Protein AF-A0A7V9BVZ5-F1 (afdb_monomer_lite)

Sequence (86 aa):
MTNTTYGALDVEPVSHWAPFDVRRPLIYDLAGARLDRLNALREPLTGVELGAYDRRILDWLANWDTPTIGTIASLLHRARVAGGAR

Foldseek 3Di:
DDDPPPVPVVDQPDDPFDLPDPPPPPPPPLVNQLVSLLVLQCRLCPPPDDDPVNNVVSSVCSNDHSVVSSVNSSVSNVVSVVVDPD

pLDDT: mean 75.32, std 21.09, range [31.16, 97.5]

Secondary structure (DSSP, 8-state):
------TTTSS----SSSSS---PPPTT-HHHHHHHHHHHHHGGGTT----HHHHHHHHHHTTS-HHHHHHHHHHHHHHHHHT---

Structure (mmCIF, N/CA/C/O backbone):
data_AF-A0A7V9BVZ5-F1
#
_entry.id   AF-A0A7V9BVZ5-F1
#
loop_
_atom_site.group_PDB
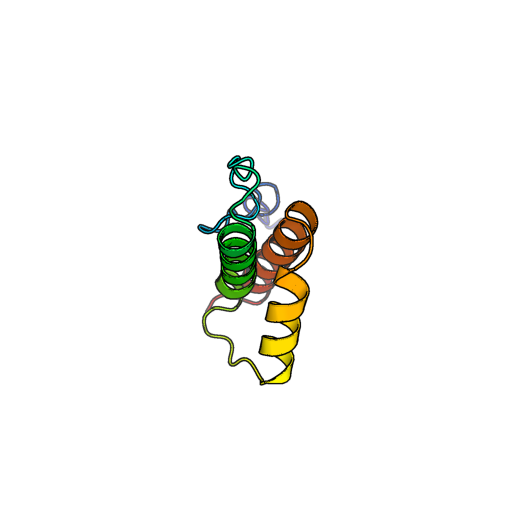_atom_site.id
_atom_site.type_symbol
_atom_site.label_atom_id
_atom_site.label_alt_id
_atom_site.label_comp_id
_atom_site.label_asym_id
_atom_site.label_entity_id
_atom_site.label_seq_id
_atom_site.pdbx_PDB_ins_code
_atom_site.Cartn_x
_atom_site.Cartn_y
_atom_site.Cartn_z
_atom_site.occupancy
_atom_site.B_iso_or_equiv
_atom_site.auth_seq_id
_atom_site.auth_comp_id
_atom_site.auth_asym_id
_atom_site.auth_atom_id
_atom_site.pdbx_PDB_model_num
ATOM 1 N N . MET A 1 1 ? -1.569 19.262 32.492 1.00 32.12 1 MET A N 1
ATOM 2 C CA . MET A 1 1 ? -1.406 19.395 31.029 1.00 32.12 1 MET A CA 1
ATOM 3 C C . MET A 1 1 ? -0.512 18.261 30.563 1.00 32.12 1 MET A C 1
ATOM 5 O O . MET A 1 1 ? 0.689 18.310 30.781 1.00 32.12 1 MET A O 1
ATOM 9 N N . THR A 1 2 ? -1.107 17.184 30.058 1.00 32.94 2 THR A N 1
ATOM 10 C CA . THR A 1 2 ? -0.389 15.993 29.594 1.00 32.94 2 THR A CA 1
ATOM 11 C C . THR A 1 2 ? 0.263 16.292 28.250 1.00 32.94 2 THR A C 1
ATOM 13 O O . THR A 1 2 ? -0.407 16.466 27.234 1.00 32.94 2 THR A O 1
ATOM 16 N N . ASN A 1 3 ? 1.588 16.400 28.279 1.00 31.16 3 ASN A N 1
ATOM 17 C CA . ASN A 1 3 ? 2.441 16.542 27.111 1.00 31.16 3 ASN A CA 1
ATOM 18 C C . ASN A 1 3 ? 2.348 15.245 26.291 1.00 31.16 3 ASN A C 1
ATOM 20 O O . ASN A 1 3 ? 2.999 14.253 26.609 1.00 31.16 3 ASN A O 1
ATOM 24 N N . THR A 1 4 ? 1.455 15.227 25.300 1.00 36.03 4 THR A N 1
ATOM 25 C CA . THR A 1 4 ? 1.349 14.132 24.331 1.00 36.03 4 THR A CA 1
ATOM 26 C C . THR A 1 4 ? 2.534 14.285 23.394 1.00 36.03 4 THR A C 1
ATOM 28 O O . THR A 1 4 ? 2.544 15.152 22.526 1.00 36.03 4 THR A O 1
ATOM 31 N N . THR A 1 5 ? 3.587 13.517 23.642 1.00 38.62 5 THR A N 1
ATOM 32 C CA . THR A 1 5 ? 4.820 13.555 22.863 1.00 38.62 5 THR A CA 1
ATOM 33 C C . THR A 1 5 ? 4.531 13.046 21.447 1.00 38.62 5 THR A C 1
ATOM 35 O O . THR A 1 5 ? 4.540 11.846 21.200 1.00 38.62 5 THR A O 1
ATOM 38 N N . TYR A 1 6 ? 4.284 13.957 20.503 1.00 42.44 6 TYR A N 1
ATOM 39 C CA . TYR A 1 6 ? 4.116 13.687 19.064 1.00 42.44 6 TYR A CA 1
ATOM 40 C C . TYR A 1 6 ? 5.426 13.274 18.354 1.00 42.44 6 TYR A C 1
ATOM 42 O O . TYR A 1 6 ? 5.538 13.373 17.136 1.00 42.44 6 TYR A O 1
ATOM 50 N N . GLY A 1 7 ? 6.417 12.762 19.092 1.00 39.81 7 GLY A N 1
ATOM 51 C CA . GLY A 1 7 ? 7.782 12.499 18.617 1.00 39.81 7 GLY A CA 1
ATOM 52 C C . GLY A 1 7 ? 7.930 11.399 17.556 1.00 39.81 7 GLY A C 1
ATOM 53 O O . GLY A 1 7 ? 9.052 11.072 17.193 1.00 39.81 7 GLY A O 1
ATOM 54 N N . ALA A 1 8 ? 6.826 10.834 17.061 1.00 51.28 8 ALA A N 1
ATOM 55 C CA . ALA A 1 8 ? 6.800 9.825 16.001 1.00 51.28 8 ALA A CA 1
ATOM 56 C C . ALA A 1 8 ? 6.013 10.258 14.744 1.00 51.28 8 ALA A C 1
ATOM 58 O O . ALA A 1 8 ? 5.913 9.472 13.807 1.00 51.28 8 ALA A O 1
ATOM 59 N N . LEU A 1 9 ? 5.426 11.466 14.708 1.00 46.47 9 LEU A N 1
ATOM 60 C CA . LEU A 1 9 ? 4.696 11.958 13.525 1.00 46.47 9 LEU A CA 1
ATOM 61 C C . LEU A 1 9 ? 5.545 12.859 12.617 1.00 46.47 9 LEU A C 1
ATOM 63 O O . LEU A 1 9 ? 5.282 12.899 11.418 1.00 46.47 9 LEU A O 1
ATOM 67 N N . ASP A 1 10 ? 6.566 13.520 13.172 1.00 47.06 10 ASP A N 1
ATOM 68 C CA . ASP A 1 10 ? 7.500 14.384 12.428 1.00 47.06 10 ASP A CA 1
ATOM 69 C C . ASP A 1 10 ? 8.670 13.601 11.799 1.00 47.06 10 ASP A C 1
ATOM 71 O O . ASP A 1 10 ? 9.449 14.146 11.019 1.00 47.06 10 ASP A O 1
ATOM 75 N N . VAL A 1 11 ? 8.799 12.313 12.136 1.00 52.62 11 VAL A N 1
ATOM 76 C CA . VAL A 1 11 ? 9.771 11.383 11.553 1.00 52.62 11 VAL A CA 1
ATOM 77 C C . VAL A 1 11 ? 8.991 10.383 10.708 1.00 52.62 11 VAL A C 1
ATOM 79 O O . VAL A 1 11 ? 8.145 9.655 11.227 1.00 52.62 11 VAL A O 1
ATOM 82 N N . GLU A 1 12 ? 9.234 10.367 9.396 1.00 50.09 12 GLU A N 1
ATOM 83 C CA . GLU A 1 12 ? 8.551 9.436 8.497 1.00 50.09 12 GLU A CA 1
ATOM 84 C C . GLU A 1 12 ? 8.848 7.979 8.898 1.00 50.09 12 GLU A C 1
ATOM 86 O O . GLU A 1 12 ? 10.015 7.634 9.108 1.00 50.09 12 GLU A O 1
ATOM 91 N N . PRO A 1 13 ? 7.829 7.100 9.013 1.00 51.72 13 PRO A N 1
ATOM 92 C CA . PRO A 1 13 ? 8.068 5.680 9.220 1.00 51.72 13 PRO A CA 1
ATOM 93 C C . PRO A 1 13 ? 8.764 5.114 7.980 1.00 51.72 13 PRO A C 1
ATOM 95 O O . PRO A 1 13 ? 8.157 4.962 6.921 1.00 51.72 13 PRO A O 1
ATOM 98 N N . VAL A 1 14 ? 10.054 4.825 8.122 1.00 55.22 14 VAL A N 1
ATOM 99 C CA . VAL A 1 14 ? 10.880 4.231 7.072 1.00 55.22 14 VAL A CA 1
ATOM 100 C C . VAL A 1 14 ? 10.557 2.741 7.044 1.00 55.22 14 VAL A C 1
ATOM 102 O O . VAL A 1 14 ? 10.912 2.023 7.979 1.00 55.22 14 VAL A O 1
ATOM 105 N N . SER A 1 15 ? 9.839 2.271 6.023 1.00 52.25 15 SER A N 1
ATOM 106 C CA . SER A 1 15 ? 9.710 0.822 5.835 1.00 52.25 15 SER A CA 1
ATOM 107 C C . SER A 1 15 ? 11.082 0.235 5.469 1.00 52.25 15 SER A C 1
ATOM 109 O O . SER A 1 15 ? 11.980 0.935 4.998 1.00 52.25 15 SER A O 1
ATOM 111 N N . HIS A 1 16 ? 11.309 -1.038 5.776 1.00 55.19 16 HI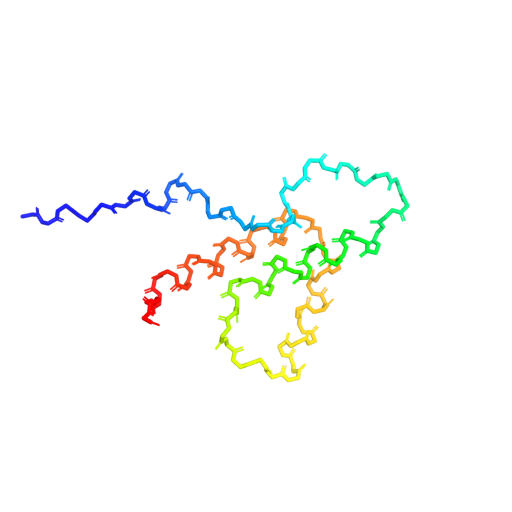S A N 1
ATOM 112 C CA . HIS A 1 16 ? 12.597 -1.678 5.493 1.00 55.19 16 HIS A CA 1
ATOM 113 C C . HIS A 1 16 ? 12.773 -1.993 3.993 1.00 55.19 16 HIS A C 1
ATOM 115 O O . HIS A 1 16 ? 13.891 -2.189 3.514 1.00 55.19 16 HIS A O 1
ATOM 121 N N . TRP A 1 17 ? 11.671 -2.026 3.239 1.00 46.38 17 TRP A N 1
ATOM 122 C CA . TRP A 1 17 ? 11.642 -2.289 1.801 1.00 46.38 17 TRP A CA 1
ATOM 123 C C . TRP A 1 17 ? 11.443 -1.004 1.013 1.00 46.38 17 TRP A C 1
ATOM 125 O O . TRP A 1 17 ? 10.712 -0.114 1.423 1.00 46.38 17 TRP A O 1
ATOM 135 N N . ALA A 1 18 ? 12.073 -0.899 -0.149 1.00 52.81 18 ALA A N 1
ATOM 136 C CA . ALA A 1 18 ? 12.031 0.322 -0.930 1.00 52.81 18 ALA A CA 1
ATOM 137 C C . ALA A 1 18 ? 10.664 0.587 -1.592 1.00 52.81 18 ALA A C 1
ATOM 139 O O . ALA A 1 18 ? 10.232 -0.123 -2.493 1.00 52.81 18 ALA A O 1
ATOM 140 N N . PRO A 1 19 ? 10.066 1.738 -1.299 1.00 50.75 19 PRO A N 1
ATOM 141 C CA . PRO A 1 19 ? 9.687 2.726 -2.288 1.00 50.75 19 PRO A CA 1
ATOM 142 C C . PRO A 1 19 ? 10.479 4.027 -2.057 1.00 50.75 19 PRO A C 1
ATOM 144 O O . PRO A 1 19 ? 10.161 5.054 -2.629 1.00 50.75 19 PRO A O 1
ATOM 147 N N . PHE A 1 20 ? 11.506 4.021 -1.210 1.00 54.06 20 PHE A N 1
ATOM 148 C CA . PHE A 1 20 ? 12.347 5.194 -0.909 1.00 54.06 20 PHE A CA 1
ATOM 149 C C . PHE A 1 20 ? 13.825 4.957 -1.236 1.00 54.06 20 PHE A C 1
ATOM 151 O O . PHE A 1 20 ? 14.655 5.836 -1.018 1.00 54.06 20 PHE A O 1
ATOM 158 N N . ASP A 1 21 ? 14.170 3.784 -1.775 1.00 51.56 21 ASP A N 1
ATOM 159 C CA . ASP A 1 21 ? 15.542 3.498 -2.183 1.00 51.56 21 ASP A CA 1
ATOM 160 C C . ASP A 1 21 ? 15.905 4.313 -3.430 1.00 51.56 21 ASP A C 1
ATOM 162 O O . ASP A 1 21 ? 15.177 4.381 -4.423 1.00 51.56 21 ASP A O 1
ATOM 166 N N . VAL A 1 22 ? 17.073 4.938 -3.332 1.00 49.41 22 VAL A N 1
ATOM 167 C CA . VAL A 1 22 ? 17.741 5.792 -4.314 1.00 49.41 22 VAL A CA 1
ATOM 168 C C . VAL A 1 22 ? 18.262 4.994 -5.508 1.00 49.41 22 VAL A C 1
ATOM 170 O O . VAL A 1 22 ? 18.873 5.578 -6.408 1.00 49.41 22 VAL A O 1
ATOM 173 N N . ARG A 1 23 ? 18.039 3.669 -5.538 1.00 48.78 23 ARG A N 1
ATOM 174 C CA . ARG A 1 23 ? 18.145 2.848 -6.745 1.00 48.78 23 ARG A CA 1
ATOM 175 C C . ARG A 1 23 ? 17.334 3.512 -7.859 1.00 48.78 23 ARG A C 1
ATOM 177 O O . ARG A 1 23 ? 16.158 3.222 -8.056 1.00 48.78 23 ARG A O 1
ATOM 184 N N . ARG A 1 24 ? 17.986 4.373 -8.656 1.00 51.94 24 ARG A N 1
ATOM 185 C CA . ARG A 1 24 ? 17.590 4.576 -10.049 1.00 51.94 24 ARG A CA 1
ATOM 186 C C . ARG A 1 24 ? 17.506 3.165 -10.603 1.00 51.94 24 ARG A C 1
ATOM 188 O O . ARG A 1 24 ? 18.543 2.497 -10.600 1.00 51.94 24 ARG A O 1
ATOM 195 N N . PRO A 1 25 ? 16.329 2.696 -11.042 1.00 53.91 25 PRO A N 1
ATOM 196 C CA . PRO A 1 25 ? 16.289 1.457 -11.778 1.00 53.91 25 PRO A CA 1
ATOM 197 C C . PRO A 1 25 ? 17.324 1.617 -12.891 1.00 53.91 25 PRO A C 1
ATOM 199 O O . PRO A 1 25 ? 17.222 2.538 -13.709 1.00 53.91 25 PRO A O 1
ATOM 202 N N . LEU A 1 26 ? 18.355 0.767 -12.913 1.00 54.22 26 LEU A N 1
ATOM 203 C CA . LEU A 1 26 ? 18.958 0.452 -14.200 1.00 54.22 26 LEU A CA 1
ATOM 204 C C . LEU A 1 26 ? 17.754 0.078 -15.061 1.00 54.22 26 LEU A C 1
ATOM 206 O O . LEU A 1 26 ? 16.928 -0.700 -14.589 1.00 54.22 26 LEU A O 1
ATOM 210 N N . ILE A 1 27 ? 17.614 0.714 -16.227 1.00 55.06 27 ILE A N 1
ATOM 211 C CA . ILE A 1 27 ? 16.400 0.868 -17.064 1.00 55.06 27 ILE A CA 1
ATOM 212 C C . ILE A 1 27 ? 15.573 -0.432 -17.284 1.00 55.06 27 ILE A C 1
ATOM 214 O O . ILE A 1 27 ? 14.458 -0.393 -17.792 1.00 55.06 27 ILE A O 1
ATOM 218 N N . TYR A 1 28 ? 16.079 -1.581 -16.845 1.00 59.38 28 TYR A N 1
ATOM 219 C CA . TYR A 1 28 ? 15.601 -2.930 -17.076 1.00 59.38 28 TYR A CA 1
ATOM 220 C C . TYR A 1 28 ? 15.014 -3.659 -15.844 1.00 59.38 28 TYR A C 1
ATOM 222 O O . TYR A 1 28 ? 14.362 -4.678 -16.053 1.00 59.38 28 TYR A O 1
ATOM 230 N N . ASP A 1 29 ? 15.162 -3.189 -14.592 1.00 80.06 29 ASP A N 1
ATOM 231 C CA . ASP A 1 29 ? 14.616 -3.914 -13.415 1.00 80.06 29 ASP A CA 1
ATOM 232 C C . ASP A 1 29 ? 13.232 -3.422 -12.950 1.00 80.06 29 ASP A C 1
ATOM 234 O O . ASP A 1 29 ? 13.006 -3.018 -11.806 1.00 80.06 29 ASP A O 1
ATOM 238 N N . LEU A 1 30 ? 12.267 -3.438 -13.869 1.00 79.25 30 LEU A N 1
ATOM 239 C CA . LEU A 1 30 ? 10.877 -3.084 -13.556 1.00 79.25 30 LEU A CA 1
ATOM 240 C C . LEU A 1 30 ? 10.196 -4.132 -12.662 1.00 79.25 30 LEU A C 1
ATOM 242 O O . LEU A 1 30 ? 9.313 -3.792 -11.873 1.00 79.25 30 LEU A O 1
ATOM 246 N N . ALA A 1 31 ? 10.606 -5.398 -12.775 1.00 85.88 31 ALA A N 1
ATOM 247 C CA . ALA A 1 31 ? 10.066 -6.490 -11.973 1.00 85.88 31 ALA A CA 1
ATOM 248 C C . ALA A 1 31 ? 10.503 -6.381 -10.505 1.00 85.88 31 ALA A C 1
ATOM 250 O O . ALA A 1 31 ? 9.653 -6.490 -9.618 1.00 85.88 31 ALA A O 1
ATOM 251 N N . GLY A 1 32 ? 11.784 -6.095 -10.250 1.00 84.88 32 GLY A N 1
ATOM 252 C CA . GLY A 1 32 ? 12.310 -5.816 -8.916 1.00 84.88 32 GLY A CA 1
ATOM 253 C C . GLY A 1 32 ? 11.676 -4.570 -8.309 1.00 84.88 32 GLY A C 1
ATOM 254 O O . GLY A 1 32 ? 11.176 -4.631 -7.190 1.00 84.88 32 GLY A O 1
ATOM 255 N N . ALA A 1 33 ? 11.546 -3.483 -9.078 1.00 82.88 33 ALA A N 1
ATOM 256 C CA . ALA A 1 33 ? 10.869 -2.272 -8.605 1.00 82.88 33 ALA A CA 1
ATOM 257 C C . ALA A 1 33 ? 9.398 -2.520 -8.210 1.00 82.88 33 ALA A C 1
ATOM 259 O O . ALA A 1 33 ? 8.926 -2.000 -7.198 1.00 82.88 33 ALA A O 1
ATOM 260 N N . ARG A 1 34 ? 8.660 -3.332 -8.982 1.00 89.88 34 ARG A N 1
ATOM 261 C CA . ARG A 1 34 ? 7.286 -3.735 -8.638 1.00 89.88 34 ARG A CA 1
ATOM 262 C C . ARG A 1 34 ? 7.249 -4.596 -7.374 1.00 89.88 34 ARG A C 1
ATOM 264 O O . ARG A 1 34 ? 6.357 -4.415 -6.548 1.00 89.88 34 ARG A O 1
ATOM 271 N N . LEU A 1 35 ? 8.182 -5.537 -7.230 1.00 90.69 35 LEU A N 1
ATOM 272 C CA . LEU A 1 35 ? 8.268 -6.401 -6.054 1.00 90.69 35 LEU A CA 1
ATOM 273 C C . LEU A 1 35 ? 8.575 -5.594 -4.788 1.00 90.69 35 LEU A C 1
ATOM 275 O O . LEU A 1 35 ? 7.908 -5.790 -3.775 1.00 90.69 35 LEU A O 1
ATOM 279 N N . ASP A 1 36 ? 9.511 -4.650 -4.864 1.00 87.25 36 ASP A N 1
ATOM 280 C CA . ASP A 1 36 ? 9.864 -3.760 -3.757 1.00 87.25 36 ASP A CA 1
ATOM 281 C C . ASP A 1 36 ? 8.648 -2.922 -3.317 1.00 87.25 36 ASP A C 1
ATOM 283 O O . ASP A 1 36 ? 8.301 -2.903 -2.134 1.00 87.25 36 ASP A O 1
ATOM 287 N N . ARG A 1 37 ? 7.894 -2.353 -4.271 1.00 89.69 37 ARG A N 1
ATOM 288 C CA . ARG A 1 37 ? 6.625 -1.650 -3.994 1.00 89.69 37 ARG A CA 1
ATOM 289 C C . ARG A 1 37 ? 5.574 -2.552 -3.351 1.00 89.69 37 ARG A C 1
ATOM 291 O O . ARG A 1 37 ? 4.893 -2.136 -2.415 1.00 89.69 37 ARG A O 1
ATOM 298 N N . LEU A 1 38 ? 5.427 -3.785 -3.838 1.00 94.88 38 LEU A N 1
ATOM 299 C CA . LEU A 1 38 ? 4.491 -4.747 -3.259 1.00 94.88 38 LEU A CA 1
ATOM 300 C C . LEU A 1 38 ? 4.883 -5.106 -1.819 1.00 94.88 38 LEU A C 1
ATOM 302 O O . LEU A 1 38 ? 4.015 -5.188 -0.952 1.00 94.88 38 LEU A O 1
ATOM 306 N N . ASN A 1 39 ? 6.175 -5.291 -1.549 1.00 92.81 39 ASN A N 1
ATOM 307 C CA . ASN A 1 39 ? 6.684 -5.572 -0.208 1.00 92.81 39 ASN A CA 1
ATOM 308 C C . ASN A 1 39 ? 6.454 -4.389 0.739 1.00 92.81 39 ASN A C 1
ATOM 310 O O . ASN A 1 39 ? 5.958 -4.596 1.846 1.00 92.81 39 ASN A O 1
ATOM 314 N N . ALA A 1 40 ? 6.699 -3.162 0.277 1.00 89.75 40 ALA A N 1
ATOM 315 C CA . ALA A 1 40 ? 6.450 -1.943 1.041 1.00 89.75 40 ALA A CA 1
ATOM 316 C C . ALA A 1 40 ? 4.979 -1.777 1.450 1.00 89.75 40 ALA A C 1
ATOM 318 O O . ALA A 1 40 ? 4.681 -1.378 2.571 1.00 89.75 40 ALA A O 1
ATOM 319 N N . LEU A 1 41 ? 4.037 -2.127 0.566 1.00 93.94 41 LEU A N 1
ATOM 320 C CA . LEU A 1 41 ? 2.609 -2.111 0.898 1.00 93.94 41 LEU A CA 1
ATOM 321 C C . LEU A 1 41 ? 2.211 -3.216 1.889 1.00 93.94 41 LEU A C 1
ATOM 323 O O . LEU A 1 41 ? 1.285 -3.033 2.678 1.00 93.94 41 LEU A O 1
ATOM 327 N N . ARG A 1 42 ? 2.873 -4.379 1.838 1.00 94.81 42 ARG A N 1
ATOM 328 C CA . ARG A 1 42 ? 2.549 -5.540 2.686 1.00 94.81 42 ARG A CA 1
ATOM 329 C C . ARG A 1 42 ? 3.123 -5.426 4.091 1.00 94.81 42 ARG A C 1
ATOM 331 O O . ARG A 1 42 ? 2.497 -5.916 5.026 1.00 94.81 42 ARG A O 1
ATOM 338 N N . GLU A 1 43 ? 4.272 -4.778 4.248 1.00 91.25 43 GLU A N 1
ATOM 339 C CA . GLU A 1 43 ? 4.951 -4.596 5.533 1.00 91.25 43 GLU A CA 1
ATOM 340 C C . GLU A 1 43 ? 4.034 -4.040 6.646 1.00 91.25 43 GLU A C 1
ATOM 342 O O . GLU A 1 43 ? 3.869 -4.731 7.659 1.00 91.25 43 GLU A O 1
ATOM 347 N N . PRO A 1 44 ? 3.343 -2.891 6.483 1.00 91.19 44 PRO A N 1
ATOM 348 C CA . PRO A 1 44 ? 2.446 -2.365 7.517 1.00 91.19 44 PRO A CA 1
ATOM 349 C C . PRO A 1 44 ? 1.205 -3.240 7.765 1.00 91.19 44 PRO A C 1
ATOM 351 O O . PRO A 1 44 ? 0.587 -3.159 8.830 1.00 91.19 44 PRO A O 1
ATOM 354 N N . LEU A 1 45 ? 0.847 -4.103 6.810 1.00 93.38 45 LEU A N 1
ATOM 355 C CA . LEU A 1 45 ? -0.290 -5.024 6.887 1.00 93.38 45 LEU A CA 1
ATOM 356 C C . LEU A 1 45 ? 0.082 -6.383 7.502 1.00 93.38 45 LEU A C 1
ATOM 358 O O . LEU A 1 45 ? -0.751 -7.286 7.558 1.00 93.38 45 LEU A O 1
ATOM 362 N N . THR A 1 46 ? 1.313 -6.553 7.986 1.00 92.12 46 THR A N 1
ATOM 363 C CA . THR A 1 46 ? 1.740 -7.796 8.639 1.00 92.12 46 THR A CA 1
ATOM 364 C C . THR A 1 46 ? 0.821 -8.140 9.819 1.00 92.12 46 THR A C 1
ATOM 366 O O . THR A 1 46 ? 0.559 -7.311 10.696 1.00 92.12 46 THR A O 1
ATOM 369 N N . GLY A 1 47 ? 0.318 -9.378 9.832 1.00 91.38 47 GLY A N 1
ATOM 370 C CA . GLY A 1 47 ? -0.636 -9.871 10.831 1.00 91.38 47 GLY A CA 1
ATOM 371 C C . GLY A 1 47 ? -2.107 -9.544 10.542 1.00 91.38 47 GLY A C 1
ATOM 372 O O . GLY A 1 47 ? -2.968 -9.990 11.290 1.00 91.38 47 GLY A O 1
ATOM 373 N N . VAL A 1 48 ? -2.411 -8.807 9.469 1.00 93.00 48 VAL A N 1
ATOM 374 C CA . VAL A 1 48 ? -3.785 -8.603 8.989 1.00 93.00 48 VAL A CA 1
ATOM 375 C C . VAL A 1 48 ? -4.157 -9.744 8.042 1.00 93.00 48 VAL A C 1
ATOM 377 O O . VAL A 1 48 ? -3.419 -10.048 7.101 1.00 93.00 48 VAL A O 1
ATOM 380 N N . GLU A 1 49 ? -5.308 -10.380 8.266 1.00 95.00 49 GLU A N 1
ATOM 381 C CA . GLU A 1 49 ? -5.850 -11.356 7.322 1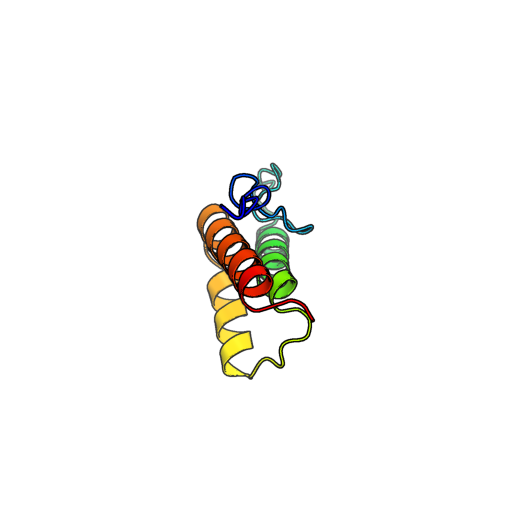.00 95.00 49 GLU A CA 1
ATOM 382 C C . GLU A 1 49 ? -6.361 -10.631 6.070 1.00 95.00 49 GLU A C 1
ATOM 384 O O . GLU A 1 49 ? -7.334 -9.884 6.120 1.00 95.00 49 GLU A O 1
ATOM 389 N N . LEU A 1 50 ? -5.676 -10.831 4.942 1.00 95.69 50 LEU A N 1
ATOM 390 C CA . LEU A 1 50 ? -6.041 -10.213 3.668 1.00 95.69 50 LEU A CA 1
ATOM 391 C C . LEU A 1 50 ? -6.983 -11.116 2.872 1.00 95.69 50 LEU A C 1
ATOM 393 O O . LEU A 1 50 ? -6.680 -12.287 2.619 1.00 95.69 50 LEU A O 1
ATOM 397 N N . GLY A 1 51 ? -8.089 -10.555 2.395 1.00 97.25 51 GLY A N 1
ATOM 398 C CA . GLY A 1 51 ? -8.985 -11.209 1.454 1.00 97.25 51 GLY A CA 1
ATOM 399 C C . GLY A 1 51 ? -8.381 -11.325 0.050 1.00 97.25 51 GLY A C 1
ATOM 400 O O . GLY A 1 51 ? -7.342 -10.749 -0.282 1.00 97.25 51 GLY A O 1
ATOM 401 N N . ALA A 1 52 ? -9.045 -12.079 -0.831 1.00 97.25 52 ALA A N 1
ATOM 402 C CA . ALA A 1 52 ? -8.632 -12.191 -2.235 1.00 97.25 52 ALA A CA 1
ATOM 403 C C . ALA A 1 52 ? -8.645 -10.832 -2.958 1.00 97.25 52 ALA A C 1
ATOM 405 O O . ALA A 1 52 ? -7.772 -10.554 -3.781 1.00 97.25 52 ALA A O 1
ATOM 406 N N . TYR A 1 53 ? -9.613 -9.976 -2.623 1.00 97.25 53 TYR A N 1
ATOM 407 C CA . TYR A 1 53 ? -9.728 -8.649 -3.212 1.00 97.25 53 TYR A CA 1
ATOM 408 C C . TYR A 1 53 ? -8.627 -7.700 -2.728 1.00 97.25 53 TYR A C 1
ATOM 410 O O . TYR A 1 53 ? -8.033 -7.007 -3.549 1.00 97.25 53 TYR A O 1
ATOM 418 N N . ASP A 1 54 ? -8.266 -7.749 -1.443 1.00 97.00 54 ASP A N 1
ATOM 419 C CA . ASP A 1 54 ? -7.172 -6.940 -0.895 1.00 97.00 54 ASP A CA 1
ATOM 420 C C . ASP A 1 54 ? -5.853 -7.275 -1.585 1.00 97.00 54 ASP A C 1
ATOM 422 O O . ASP A 1 54 ? -5.158 -6.385 -2.065 1.00 97.00 54 ASP A O 1
ATOM 426 N N . ARG A 1 55 ? -5.542 -8.570 -1.743 1.00 96.31 55 ARG A N 1
ATOM 427 C CA . ARG A 1 55 ? -4.345 -9.009 -2.480 1.00 96.31 55 ARG A CA 1
ATOM 428 C C . ARG A 1 55 ? -4.335 -8.475 -3.913 1.00 96.31 55 ARG A C 1
ATOM 430 O O . ARG A 1 55 ? -3.308 -7.976 -4.360 1.00 96.31 55 ARG A O 1
ATOM 437 N N . ARG A 1 56 ? -5.481 -8.509 -4.603 1.00 97.44 56 ARG A N 1
ATOM 438 C CA . ARG A 1 56 ? -5.626 -7.943 -5.953 1.00 97.44 56 ARG A CA 1
ATOM 439 C C . ARG A 1 56 ? -5.405 -6.428 -5.971 1.00 97.44 56 ARG A C 1
ATOM 441 O O . ARG A 1 56 ? -4.786 -5.930 -6.908 1.00 97.44 56 ARG A O 1
ATOM 448 N N . ILE A 1 57 ? -5.892 -5.701 -4.965 1.00 97.50 57 ILE A N 1
ATOM 449 C CA . ILE A 1 57 ? -5.653 -4.258 -4.827 1.00 97.50 57 ILE A CA 1
ATOM 450 C C . ILE A 1 57 ? -4.163 -3.986 -4.625 1.00 97.50 57 ILE A C 1
ATOM 452 O O . ILE A 1 57 ? -3.618 -3.131 -5.316 1.00 97.50 57 ILE A O 1
ATOM 456 N N . LEU A 1 58 ? -3.492 -4.719 -3.734 1.00 96.38 58 LEU A N 1
ATOM 457 C CA . LEU A 1 58 ? -2.055 -4.553 -3.492 1.00 96.38 58 LEU A CA 1
ATOM 458 C C . LEU A 1 58 ? -1.235 -4.835 -4.758 1.00 96.38 58 LEU A C 1
ATOM 460 O O . LEU A 1 58 ? -0.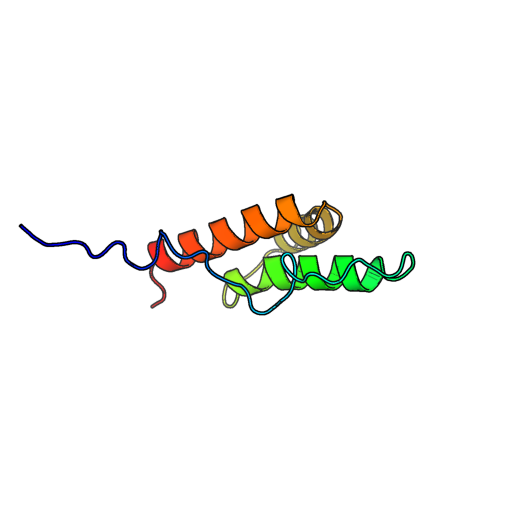336 -4.066 -5.098 1.00 96.38 58 LEU A O 1
ATOM 464 N N . ASP A 1 59 ? -1.589 -5.886 -5.500 1.00 96.50 59 ASP A N 1
ATOM 465 C CA . ASP A 1 59 ?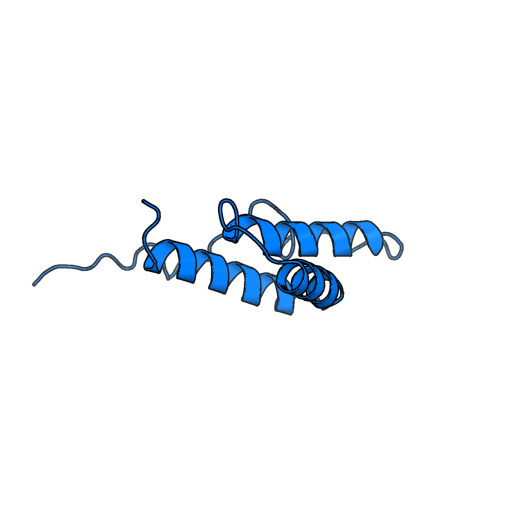 -0.955 -6.218 -6.778 1.00 96.50 59 ASP A CA 1
ATOM 466 C C . ASP A 1 59 ? -1.182 -5.162 -7.863 1.00 96.50 59 ASP A C 1
ATOM 468 O O . ASP A 1 59 ? -0.302 -4.952 -8.706 1.00 96.50 59 ASP A O 1
ATOM 472 N N . TRP A 1 60 ? -2.352 -4.517 -7.864 1.00 97.12 60 TRP A N 1
ATOM 473 C CA . TRP A 1 60 ? -2.675 -3.412 -8.762 1.00 97.12 60 TRP A CA 1
ATOM 474 C C . TRP A 1 60 ? -1.907 -2.140 -8.385 1.00 97.12 60 TRP A C 1
ATOM 476 O O . TRP A 1 60 ? -1.274 -1.543 -9.260 1.00 97.12 60 TRP A O 1
ATOM 486 N N . LEU A 1 61 ? -1.895 -1.777 -7.097 1.00 96.31 61 LEU A N 1
ATOM 487 C CA . LEU A 1 61 ? -1.168 -0.624 -6.562 1.00 96.31 61 LEU A CA 1
ATOM 488 C C . LEU A 1 61 ? 0.335 -0.729 -6.827 1.00 96.31 61 LEU A C 1
ATOM 490 O O . LEU A 1 61 ? 0.944 0.260 -7.208 1.00 96.31 61 LEU A O 1
ATOM 494 N N . ALA A 1 62 ? 0.938 -1.916 -6.724 1.00 93.94 62 ALA A N 1
ATOM 495 C CA . ALA A 1 62 ? 2.373 -2.107 -6.961 1.00 93.94 62 ALA A CA 1
ATOM 496 C C . ALA A 1 62 ? 2.856 -1.685 -8.371 1.00 93.94 62 ALA A C 1
ATOM 498 O O . ALA A 1 62 ? 4.056 -1.497 -8.582 1.00 93.94 62 ALA A O 1
ATOM 499 N N . ASN A 1 63 ? 1.945 -1.516 -9.338 1.00 93.75 63 ASN A N 1
ATOM 500 C CA . ASN A 1 63 ? 2.277 -1.014 -10.678 1.00 93.75 63 ASN A CA 1
ATOM 501 C C . ASN A 1 63 ? 2.364 0.518 -10.754 1.00 93.75 63 ASN A C 1
ATOM 503 O O . ASN A 1 63 ? 2.790 1.048 -11.777 1.00 93.75 63 ASN A O 1
ATOM 507 N N . TRP A 1 64 ? 1.948 1.224 -9.703 1.00 91.81 64 TRP A N 1
ATOM 508 C CA . TRP A 1 64 ? 2.027 2.677 -9.623 1.00 91.81 64 TRP A CA 1
ATOM 509 C C . TRP A 1 64 ? 3.455 3.131 -9.329 1.00 91.81 64 TRP A C 1
ATOM 511 O O . TRP A 1 64 ? 4.361 2.334 -9.071 1.00 91.81 64 TRP A O 1
ATOM 521 N N . ASP A 1 65 ? 3.666 4.437 -9.415 1.00 85.25 65 ASP A N 1
ATOM 522 C CA . ASP A 1 65 ? 4.949 5.067 -9.180 1.00 85.25 65 ASP A CA 1
ATOM 523 C C . ASP A 1 65 ? 5.384 4.987 -7.707 1.00 85.25 65 ASP A C 1
ATOM 525 O O . ASP A 1 65 ? 4.601 4.862 -6.764 1.00 85.25 65 ASP A O 1
ATOM 529 N N . THR A 1 66 ? 6.697 5.062 -7.533 1.00 82.31 66 THR A N 1
ATOM 530 C CA . THR A 1 66 ? 7.386 4.969 -6.251 1.00 82.31 66 THR A CA 1
ATOM 531 C C . THR A 1 66 ? 6.912 6.007 -5.208 1.00 82.31 66 THR A C 1
ATOM 533 O O . THR A 1 66 ? 6.595 5.579 -4.096 1.00 82.31 66 THR A O 1
ATOM 536 N N . PRO A 1 67 ? 6.782 7.320 -5.512 1.00 81.12 67 PRO A N 1
ATOM 537 C CA . PRO A 1 67 ? 6.302 8.283 -4.517 1.00 81.12 67 PRO A CA 1
ATOM 538 C C . PRO A 1 67 ? 4.850 8.040 -4.085 1.00 81.12 67 PRO A C 1
ATOM 540 O O . PRO A 1 67 ? 4.542 8.189 -2.897 1.00 81.12 67 PRO A O 1
ATOM 543 N N . THR A 1 68 ? 3.970 7.592 -4.988 1.00 87.81 68 THR A N 1
ATOM 544 C CA . THR A 1 68 ? 2.608 7.200 -4.596 1.00 87.81 68 THR A CA 1
ATOM 545 C C . THR A 1 68 ? 2.623 6.038 -3.602 1.00 87.81 68 THR A C 1
ATOM 547 O O . THR A 1 68 ? 1.984 6.109 -2.549 1.00 87.81 68 THR A O 1
ATOM 550 N N . ILE A 1 69 ? 3.386 4.980 -3.890 1.00 90.31 69 ILE A N 1
ATOM 551 C CA . ILE A 1 69 ? 3.460 3.804 -3.012 1.00 90.31 69 ILE A CA 1
ATOM 552 C C . ILE A 1 69 ? 4.086 4.138 -1.661 1.00 90.31 69 ILE A C 1
ATOM 554 O O . ILE A 1 69 ? 3.555 3.716 -0.633 1.00 90.31 69 ILE A O 1
ATOM 558 N N . GLY A 1 70 ? 5.154 4.938 -1.642 1.00 85.06 70 GLY A N 1
ATOM 559 C CA . GLY A 1 70 ? 5.757 5.415 -0.398 1.00 85.06 70 GLY A CA 1
ATOM 560 C C . GLY A 1 70 ? 4.768 6.200 0.462 1.00 85.06 70 GLY A C 1
ATOM 561 O O . GLY A 1 70 ? 4.661 5.952 1.660 1.00 85.06 70 GLY A O 1
ATOM 562 N N . THR A 1 71 ? 3.960 7.067 -0.154 1.00 86.19 71 THR A N 1
ATOM 563 C CA . THR A 1 71 ? 2.916 7.824 0.554 1.00 86.19 71 THR A CA 1
ATOM 564 C C . THR A 1 71 ? 1.877 6.897 1.194 1.00 86.19 71 THR A C 1
ATOM 566 O O . THR A 1 71 ? 1.553 7.053 2.374 1.00 86.19 71 THR A O 1
ATOM 569 N N . ILE A 1 72 ? 1.372 5.907 0.448 1.00 93.12 72 ILE A N 1
ATOM 570 C CA . ILE A 1 72 ? 0.374 4.947 0.948 1.00 93.12 72 ILE A CA 1
ATOM 571 C C . ILE A 1 72 ? 0.959 4.086 2.075 1.00 93.12 72 ILE A C 1
ATOM 573 O O . ILE A 1 72 ? 0.335 3.969 3.129 1.00 93.12 72 ILE A O 1
ATOM 577 N N . ALA A 1 73 ? 2.158 3.525 1.892 1.00 90.50 73 ALA A N 1
ATOM 578 C CA . ALA A 1 73 ? 2.826 2.712 2.910 1.00 90.50 7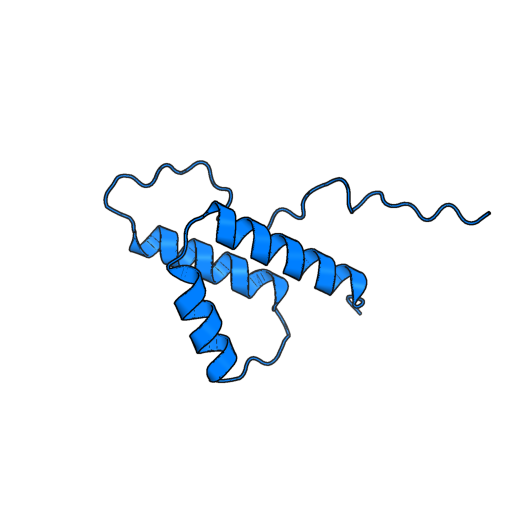3 ALA A CA 1
ATOM 579 C C . ALA A 1 73 ? 3.035 3.502 4.215 1.00 90.50 73 ALA A C 1
ATOM 581 O O . ALA A 1 73 ? 2.691 3.018 5.296 1.00 90.50 73 ALA A O 1
ATOM 582 N N . SER A 1 74 ? 3.482 4.759 4.120 1.00 83.69 74 SER A N 1
ATOM 583 C CA . SER A 1 74 ? 3.636 5.656 5.272 1.00 83.69 74 SER A CA 1
ATOM 584 C C . SER A 1 74 ? 2.317 5.923 6.004 1.00 83.69 74 SER A C 1
ATOM 586 O O . SER A 1 74 ? 2.281 5.951 7.237 1.00 83.69 74 SER A O 1
ATOM 588 N N . LEU A 1 75 ? 1.209 6.098 5.274 1.00 91.00 75 LEU A N 1
ATOM 589 C CA . LEU A 1 75 ? -0.118 6.248 5.880 1.00 91.00 75 LEU A CA 1
ATOM 590 C C . LEU A 1 75 ? -0.567 4.970 6.597 1.00 91.00 75 LEU A C 1
ATOM 592 O O . LEU A 1 75 ? -1.082 5.061 7.710 1.00 91.00 75 LEU A O 1
ATOM 596 N N . LEU A 1 76 ? -0.332 3.795 6.008 1.00 91.81 76 LEU A N 1
ATOM 597 C CA . LEU A 1 76 ? -0.667 2.507 6.623 1.00 91.81 76 LEU A CA 1
ATOM 598 C C . LEU A 1 76 ? 0.143 2.253 7.901 1.00 91.81 76 LEU A C 1
ATOM 600 O O . LEU A 1 76 ? -0.426 1.828 8.906 1.00 91.81 76 LEU A O 1
ATOM 604 N N . HIS A 1 77 ? 1.440 2.578 7.911 1.00 87.19 77 HIS A N 1
ATOM 605 C CA . HIS A 1 77 ? 2.258 2.516 9.126 1.00 87.19 77 HIS A CA 1
ATOM 606 C C . HIS A 1 77 ? 1.702 3.416 10.235 1.00 87.19 77 HIS A C 1
ATOM 608 O O . HIS A 1 77 ? 1.534 2.963 11.368 1.00 87.19 77 HIS A O 1
ATOM 614 N N . ARG A 1 78 ? 1.353 4.670 9.919 1.00 84.38 78 ARG A N 1
ATOM 615 C CA . ARG A 1 78 ? 0.752 5.592 10.899 1.00 84.38 78 ARG A CA 1
ATOM 616 C C . ARG A 1 78 ? -0.606 5.108 11.396 1.00 84.38 78 ARG A C 1
ATOM 618 O O . ARG A 1 78 ? -0.861 5.165 12.595 1.00 84.38 78 ARG A O 1
ATOM 625 N N . ALA A 1 79 ? -1.451 4.592 10.504 1.00 89.56 79 ALA A N 1
ATOM 626 C CA . ALA A 1 79 ? -2.741 4.017 10.871 1.00 89.56 79 ALA A CA 1
ATOM 627 C C . ALA A 1 79 ? -2.573 2.822 11.820 1.00 89.56 79 ALA A C 1
ATOM 629 O O . ALA A 1 79 ? -3.305 2.718 12.799 1.00 89.56 79 ALA A O 1
ATOM 630 N N . ARG A 1 80 ? -1.569 1.965 11.591 1.00 86.19 80 ARG A N 1
ATOM 631 C CA . ARG A 1 80 ? -1.240 0.852 12.490 1.00 86.19 80 ARG A CA 1
ATOM 632 C C . ARG A 1 80 ? -0.799 1.333 13.871 1.00 86.19 80 ARG A C 1
ATOM 634 O O . ARG A 1 80 ? -1.267 0.805 14.875 1.00 86.19 80 ARG A O 1
ATOM 641 N N . VAL A 1 81 ? 0.090 2.326 13.928 1.00 85.75 81 VAL A N 1
ATOM 642 C CA . VAL A 1 81 ? 0.547 2.914 15.199 1.00 85.75 81 VAL A CA 1
ATOM 643 C C . VAL A 1 81 ? -0.634 3.521 15.961 1.00 85.75 81 VAL A C 1
ATOM 645 O O . VAL A 1 81 ? -0.808 3.236 17.144 1.00 85.75 81 VAL A O 1
ATOM 648 N N . ALA A 1 82 ? -1.484 4.293 15.279 1.00 84.94 82 ALA A N 1
ATOM 649 C CA . ALA A 1 82 ? -2.664 4.920 15.872 1.00 84.94 82 ALA A CA 1
ATOM 650 C C . ALA A 1 82 ? -3.742 3.906 16.297 1.00 84.94 82 ALA A C 1
ATOM 652 O O . ALA A 1 82 ? -4.405 4.103 17.313 1.00 84.94 82 ALA A O 1
ATOM 653 N N . GLY A 1 83 ? -3.901 2.815 15.542 1.00 81.62 83 GLY A N 1
ATOM 654 C CA . GLY A 1 83 ? -4.841 1.726 15.820 1.00 81.62 83 GLY A CA 1
ATOM 655 C C . GLY A 1 83 ? -4.427 0.811 16.975 1.00 81.62 83 GLY A C 1
ATOM 656 O O . GLY A 1 83 ? -5.204 -0.056 17.364 1.00 81.62 83 GLY A O 1
ATOM 657 N N . GLY A 1 84 ? -3.237 1.018 17.545 1.00 66.62 84 GLY A N 1
ATOM 658 C CA . GLY A 1 84 ? -2.724 0.233 18.656 1.00 66.62 84 GLY A CA 1
ATOM 659 C C . GLY A 1 84 ? -2.147 -1.092 18.184 1.00 66.62 84 GLY A C 1
ATOM 660 O O . GLY A 1 84 ? -2.812 -2.122 18.228 1.00 66.62 84 GLY A O 1
ATOM 661 N N . ALA A 1 85 ? -0.863 -1.077 17.829 1.00 51.88 85 ALA A N 1
ATOM 662 C CA . ALA A 1 85 ? -0.029 -2.255 18.016 1.00 51.88 85 ALA A CA 1
ATOM 663 C C . ALA A 1 85 ? -0.141 -2.701 19.493 1.00 51.88 85 ALA A C 1
ATOM 665 O O . ALA A 1 85 ? 0.515 -2.145 20.373 1.00 51.88 85 ALA A O 1
ATOM 666 N N . ARG A 1 86 ? -1.056 -3.638 19.754 1.00 42.72 86 ARG A N 1
ATOM 667 C CA . ARG A 1 86 ? -1.046 -4.580 20.872 1.00 42.72 86 ARG A CA 1
ATOM 668 C C . ARG A 1 86 ? -0.585 -5.925 20.337 1.00 42.72 86 ARG A C 1
ATOM 670 O O . ARG A 1 86 ? -0.946 -6.237 19.179 1.00 42.72 86 ARG A O 1
#

Radius of gyration: 14.74 Å; chains: 1; bounding box: 29×32×48 Å